Protein AF-A0A935S1F0-F1 (afdb_monomer_lite)

Foldseek 3Di:
DDDPDPPDPPPPDDDDADPDPQQPAWEWDAQPVRQWIWIDSQFWIFIAGCPDPDRRDRPAGQDGQPQDWDDPDPPGPTFGQTFYYWDADPQRKIWTHGPPFAQFIWIQCQNVDPGNVSPIGGRPGGHPGTDDRPDDPCVVDPVVVPDPPPPDPDDDDDDDDDDDDD

Secondary structure (DSSP, 8-state):
--------------------SS-SS-EEEE-TTSSEEEEE-SSEEEEEESSSTTTTS--EEEEE----EE-SSTT---EE-----EEE-TTS-EEEE-TTT-SEEEEES-TTS-GGGG-EEEEEEE-SSPPPTTS-TTTSSGGGGG-----S--------------

pLDDT: mean 73.95, std 22.42, range [27.12, 96.19]

Sequence (166 aa):
MILTVVLGLCKKEVKLLQISDKLLYGAISFSPDGHYLYATDGLNMYQYDMDADKILEPEQIIAVYDGSIFKYNEWDLGRDLIFSYMVNGPDGKIYSLTPGGTRSLHTIEYPEEEGTNATVIQNSIKLPHKTLIHCPIFHTSEWAHGMTVLCDSAWSLTISPAAKFR

Radius of gyration: 20.76 Å; chains: 1; bounding box: 70×45×61 Å

Structure (mmCIF, N/CA/C/O backbone):
data_AF-A0A935S1F0-F1
#
_entry.id   AF-A0A935S1F0-F1
#
loop_
_atom_site.group_PDB
_atom_site.id
_atom_site.type_symbol
_atom_site.label_atom_id
_atom_site.label_alt_id
_atom_site.label_comp_id
_atom_site.label_asym_id
_atom_site.label_entity_id
_atom_site.label_seq_id
_atom_site.pdbx_PDB_ins_code
_atom_site.Cartn_x
_atom_site.Cartn_y
_atom_site.Cartn_z
_atom_site.occupancy
_atom_site.B_iso_or_equiv
_atom_site.auth_seq_id
_atom_site.auth_comp_id
_atom_site.auth_asym_id
_atom_site.auth_atom_id
_atom_site.pdbx_PDB_model_num
ATOM 1 N N . MET A 1 1 ? -57.471 1.860 26.201 1.00 38.56 1 MET A N 1
ATOM 2 C CA . MET A 1 1 ? -56.195 1.194 25.874 1.00 38.56 1 MET A CA 1
ATOM 3 C C . MET A 1 1 ? -55.903 1.487 24.409 1.00 38.56 1 MET A C 1
ATOM 5 O O . MET A 1 1 ? -56.393 0.777 23.547 1.00 38.56 1 MET A O 1
ATOM 9 N N . ILE A 1 2 ? -55.255 2.618 24.123 1.00 33.44 2 ILE A N 1
ATOM 10 C CA . ILE A 1 2 ? -54.878 3.004 22.757 1.00 33.44 2 ILE A CA 1
ATOM 11 C C . ILE A 1 2 ? -53.370 2.800 22.681 1.00 33.44 2 ILE A C 1
ATOM 13 O O . ILE A 1 2 ? -52.612 3.444 23.401 1.00 33.44 2 ILE A O 1
ATOM 17 N N . LEU A 1 3 ? -52.982 1.794 21.904 1.00 35.00 3 LEU A N 1
ATOM 18 C CA . LEU A 1 3 ? -51.617 1.333 21.721 1.00 35.00 3 LEU A CA 1
ATOM 19 C C . LEU A 1 3 ? -50.916 2.289 20.746 1.00 35.00 3 LEU A C 1
ATOM 21 O O . LEU A 1 3 ? -51.127 2.213 19.538 1.00 35.00 3 LEU A O 1
ATOM 25 N N . THR A 1 4 ? -50.110 3.212 21.265 1.00 39.12 4 THR A N 1
ATOM 26 C CA . THR A 1 4 ? -49.225 4.045 20.443 1.00 39.12 4 THR A CA 1
ATOM 27 C C . THR A 1 4 ? -48.035 3.196 20.007 1.00 39.12 4 THR A C 1
ATOM 29 O O . THR A 1 4 ? -47.124 2.942 20.792 1.00 39.12 4 THR A O 1
ATOM 32 N N . VAL A 1 5 ? -48.045 2.730 18.758 1.00 43.91 5 VAL A N 1
ATOM 33 C CA . VAL A 1 5 ? -46.881 2.099 18.125 1.00 43.91 5 VAL A CA 1
ATOM 34 C C . VAL A 1 5 ? -45.893 3.209 17.769 1.00 43.91 5 VAL A C 1
ATOM 36 O O . VAL A 1 5 ? -46.085 3.942 16.801 1.00 43.91 5 VAL A O 1
ATOM 39 N N . VAL A 1 6 ? -44.848 3.365 18.582 1.00 49.78 6 VAL A N 1
ATOM 40 C CA . VAL A 1 6 ? -43.707 4.229 18.267 1.00 49.78 6 VAL A CA 1
ATOM 41 C C . VAL A 1 6 ? -42.865 3.501 17.221 1.00 49.78 6 VAL A C 1
ATOM 43 O O . VAL A 1 6 ? -42.055 2.637 17.547 1.00 49.78 6 VAL A O 1
ATOM 46 N N . LEU A 1 7 ? -43.089 3.816 15.944 1.00 49.84 7 LEU A N 1
ATOM 47 C CA . LEU A 1 7 ? -42.183 3.455 14.854 1.00 49.84 7 LEU A CA 1
ATOM 48 C C . LEU A 1 7 ? -40.873 4.225 15.058 1.00 49.84 7 LEU A C 1
ATOM 50 O O . LEU A 1 7 ? -40.738 5.383 14.665 1.00 49.84 7 LEU A O 1
ATOM 54 N N . GLY A 1 8 ? -39.925 3.586 15.744 1.00 52.50 8 GLY A N 1
ATOM 55 C CA . GLY A 1 8 ? -38.569 4.085 15.909 1.00 52.50 8 GLY A CA 1
ATOM 56 C C . GLY A 1 8 ? -37.865 4.126 14.558 1.00 52.50 8 GLY A C 1
ATOM 57 O O . GLY A 1 8 ? -37.422 3.100 14.049 1.00 52.50 8 GLY A O 1
ATOM 58 N N . LEU A 1 9 ? -37.756 5.315 13.970 1.00 55.16 9 LEU A N 1
ATOM 59 C CA . LEU A 1 9 ? -36.808 5.568 12.892 1.00 55.16 9 LEU A CA 1
ATOM 60 C C . LEU A 1 9 ? -35.402 5.396 13.477 1.00 55.16 9 LEU A C 1
ATOM 62 O O . LEU A 1 9 ? -34.952 6.224 14.270 1.00 55.16 9 LEU A O 1
ATOM 66 N N . CYS A 1 10 ? -34.726 4.304 13.119 1.00 55.59 10 CYS A N 1
ATOM 67 C CA . CYS A 1 10 ? -33.320 4.107 13.443 1.00 55.59 10 CYS A CA 1
ATOM 68 C C . CYS A 1 10 ? -32.532 5.236 12.766 1.00 55.59 10 CYS A C 1
ATOM 70 O O . CYS A 1 10 ? -32.458 5.317 11.537 1.00 55.59 10 CYS A O 1
ATOM 72 N N . LYS A 1 11 ? -32.025 6.174 13.566 1.00 52.00 11 LYS A N 1
ATOM 73 C CA . LYS A 1 11 ? -31.176 7.264 13.092 1.00 52.00 11 LYS A CA 1
ATOM 74 C C . LYS A 1 11 ? -29.894 6.618 12.567 1.00 52.00 11 LYS A C 1
ATOM 76 O O . LYS A 1 11 ? -29.102 6.110 13.351 1.00 52.00 11 LYS A O 1
ATOM 81 N N . LYS A 1 12 ? -29.711 6.585 11.246 1.00 57.34 12 LYS A N 1
ATOM 82 C CA . LYS A 1 12 ? -28.452 6.127 10.656 1.00 57.34 12 LYS A CA 1
ATOM 83 C C . LYS A 1 12 ? -27.408 7.207 10.911 1.00 57.34 12 LYS A C 1
ATOM 85 O O . LYS A 1 12 ? -27.438 8.256 10.270 1.00 57.34 12 LYS A O 1
ATOM 90 N N . GLU A 1 13 ? -26.534 6.978 11.880 1.00 65.69 13 GLU A N 1
ATOM 91 C CA . GLU A 1 13 ? -25.366 7.826 12.073 1.00 65.69 13 GLU A CA 1
ATOM 92 C C . GLU A 1 13 ? -24.409 7.596 10.901 1.00 65.69 13 GLU A C 1
ATOM 94 O O . GLU A 1 13 ? -24.029 6.468 10.590 1.00 65.69 13 GLU A O 1
ATOM 99 N N . VAL A 1 14 ? -24.091 8.674 10.186 1.00 66.50 14 VAL A N 1
ATOM 100 C CA . VAL A 1 14 ? -23.126 8.664 9.086 1.00 66.50 14 VAL A CA 1
ATOM 101 C C . VAL A 1 14 ? -21.882 9.356 9.606 1.00 66.50 14 VAL A C 1
ATOM 103 O O . VAL A 1 14 ? -21.898 10.562 9.849 1.00 66.50 14 VAL A O 1
ATOM 106 N N . LYS A 1 15 ? -20.811 8.590 9.788 1.00 69.69 15 LYS A N 1
ATOM 107 C CA . LYS A 1 15 ? -19.498 9.121 10.138 1.00 69.69 15 LYS A CA 1
ATOM 108 C C . LYS A 1 15 ? -18.618 9.063 8.890 1.00 69.69 15 LYS A C 1
ATOM 110 O O . LYS A 1 15 ? -18.605 8.063 8.177 1.00 69.69 15 LYS A O 1
ATOM 115 N N . LEU A 1 16 ? -17.971 10.183 8.578 1.00 71.44 16 LEU A N 1
ATOM 116 C CA . LEU A 1 16 ? -17.106 10.307 7.408 1.00 71.44 16 LEU A CA 1
ATOM 117 C C . LEU A 1 16 ? -15.716 9.769 7.752 1.00 71.44 16 LEU A C 1
ATOM 119 O O . LEU A 1 16 ? -15.145 10.149 8.772 1.00 71.44 16 LEU A O 1
ATOM 123 N N . LEU A 1 17 ? -15.181 8.906 6.890 1.00 72.25 17 LEU A N 1
ATOM 124 C CA . LEU A 1 17 ? -13.794 8.459 6.949 1.00 72.25 17 LEU A CA 1
A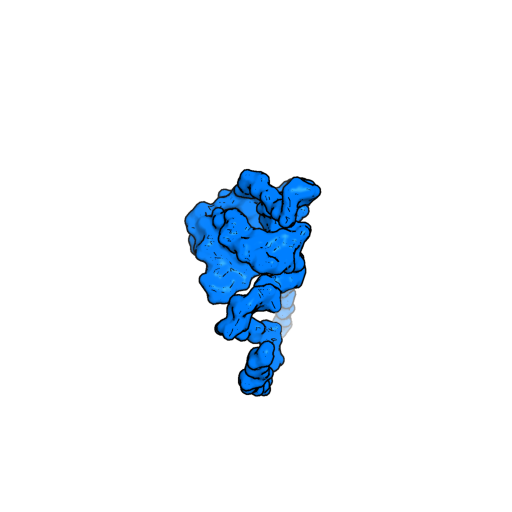TOM 125 C C . LEU A 1 17 ? -12.920 9.513 6.254 1.00 72.25 17 LEU A C 1
ATOM 127 O O . LEU A 1 17 ? -13.008 9.685 5.038 1.00 72.25 17 LEU A O 1
ATOM 131 N N . GLN A 1 18 ? -12.097 10.230 7.017 1.00 71.56 18 GLN A N 1
ATOM 132 C CA . GLN A 1 18 ? -11.109 11.156 6.461 1.00 71.56 18 GLN A CA 1
ATOM 133 C C . GLN A 1 18 ? -9.754 10.445 6.396 1.00 71.56 18 GLN A C 1
ATOM 135 O O . GLN A 1 18 ? -9.136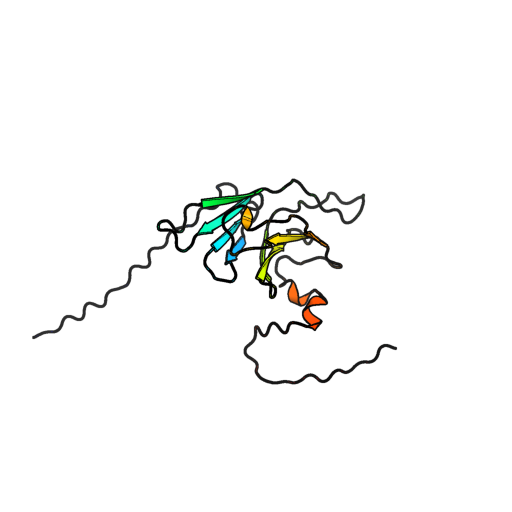 10.190 7.423 1.00 71.56 18 GLN A O 1
ATOM 140 N N . ILE A 1 19 ? -9.328 10.086 5.182 1.00 70.38 19 ILE A N 1
ATOM 141 C CA . ILE A 1 19 ? -8.081 9.337 4.944 1.00 70.38 19 ILE A CA 1
ATOM 142 C C . ILE A 1 19 ? -6.872 10.282 4.983 1.00 70.38 19 ILE A C 1
ATOM 144 O O . ILE A 1 19 ? -5.884 10.016 5.655 1.00 70.38 19 ILE A O 1
ATOM 148 N N . SER A 1 20 ? -6.949 11.396 4.251 1.00 72.12 20 SER A N 1
ATOM 149 C CA . SER A 1 20 ? -5.870 12.378 4.123 1.00 72.12 20 SER A CA 1
ATOM 150 C C . SER A 1 20 ? -6.412 13.667 3.504 1.00 72.12 20 SER A C 1
ATOM 152 O O . SER A 1 20 ? -7.337 13.627 2.690 1.00 72.12 20 SER A O 1
ATO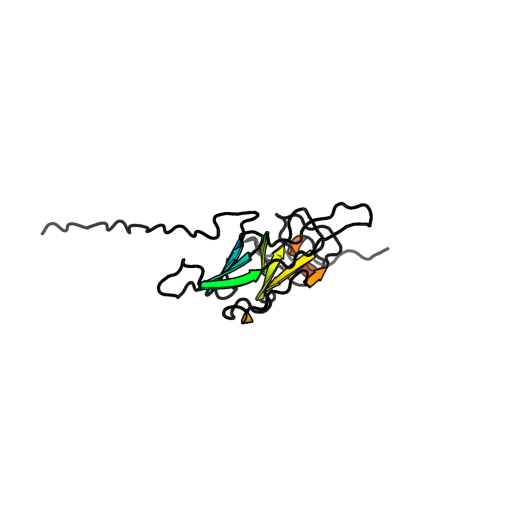M 154 N N . ASP A 1 21 ? -5.806 14.808 3.839 1.00 69.44 21 ASP A N 1
ATOM 155 C CA . ASP A 1 21 ? -6.117 16.103 3.213 1.00 69.44 21 ASP A CA 1
ATOM 156 C C . ASP A 1 21 ? -5.581 16.198 1.771 1.00 69.44 21 ASP A C 1
ATOM 158 O O . ASP A 1 21 ? -5.950 17.100 1.016 1.00 69.44 21 ASP A O 1
ATOM 162 N N . LYS A 1 22 ? -4.705 15.265 1.371 1.00 71.12 22 LYS A N 1
ATOM 163 C CA . LYS A 1 22 ? -4.116 15.176 0.030 1.00 71.12 22 LYS A CA 1
ATOM 164 C C . LYS A 1 22 ? -4.379 13.802 -0.576 1.00 71.12 22 LYS A C 1
ATOM 166 O O . LYS A 1 22 ? -3.522 12.928 -0.556 1.00 71.12 22 LYS A O 1
ATOM 171 N N . LEU A 1 23 ? -5.567 13.641 -1.150 1.00 76.94 23 LEU A N 1
ATOM 172 C CA . LEU A 1 23 ? -5.940 12.440 -1.891 1.00 76.94 23 LEU A CA 1
ATOM 173 C C . LEU A 1 23 ? -5.376 12.501 -3.319 1.00 76.94 23 LEU A C 1
ATOM 175 O O . LEU A 1 23 ? -5.849 13.296 -4.133 1.00 76.94 23 LEU A O 1
ATOM 179 N N . LEU A 1 24 ? -4.382 11.665 -3.632 1.00 80.06 24 LEU A N 1
ATOM 180 C CA . LEU A 1 24 ? -3.921 11.468 -5.011 1.00 80.06 24 LEU A CA 1
ATOM 181 C C . LEU A 1 24 ? -4.749 10.390 -5.712 1.00 80.06 24 LEU A C 1
ATOM 183 O O . LEU A 1 24 ? -5.213 10.603 -6.830 1.00 80.06 24 LEU A O 1
ATOM 187 N N . TYR A 1 25 ? -4.955 9.255 -5.042 1.00 81.31 25 TYR A N 1
ATOM 188 C CA . TYR A 1 25 ? -5.822 8.160 -5.477 1.00 81.31 25 TYR A CA 1
ATOM 189 C C . TYR A 1 25 ? -6.512 7.545 -4.261 1.00 81.31 25 TYR A C 1
ATOM 191 O O . TYR A 1 25 ? -5.871 7.294 -3.251 1.00 81.31 25 TYR A O 1
ATOM 199 N N . GLY A 1 26 ? -7.819 7.301 -4.356 1.00 83.19 26 GLY A N 1
ATOM 200 C CA . GLY A 1 26 ? -8.602 6.702 -3.275 1.00 83.19 26 GLY A CA 1
ATOM 201 C C . GLY A 1 26 ? -9.096 5.313 -3.647 1.00 83.19 26 GLY A C 1
ATOM 202 O O . GLY A 1 26 ? -9.746 5.146 -4.678 1.00 83.19 26 GLY A O 1
ATOM 203 N N . ALA A 1 27 ? -8.816 4.331 -2.796 1.00 88.06 27 ALA A N 1
ATOM 204 C CA . ALA A 1 27 ? -9.397 2.998 -2.875 1.00 88.06 27 ALA A CA 1
ATOM 205 C C . ALA A 1 27 ? -9.580 2.422 -1.472 1.00 88.06 27 ALA A C 1
ATOM 207 O O . ALA A 1 27 ? -8.851 2.795 -0.550 1.00 88.06 27 ALA A O 1
ATOM 208 N N . ILE A 1 28 ? -10.542 1.510 -1.336 1.00 91.06 28 ILE A N 1
ATOM 209 C CA . ILE A 1 28 ? -10.799 0.768 -0.103 1.00 91.06 28 ILE A CA 1
ATOM 210 C C . ILE A 1 28 ? -11.008 -0.716 -0.408 1.00 91.06 28 ILE A C 1
ATOM 212 O O . ILE A 1 28 ? -11.517 -1.054 -1.477 1.00 91.06 28 ILE A O 1
ATOM 216 N N . SER A 1 29 ? -10.623 -1.589 0.519 1.00 92.75 29 SER A N 1
ATOM 217 C CA . SER A 1 29 ? -10.909 -3.026 0.470 1.00 92.75 29 SER A CA 1
ATOM 218 C C . SER A 1 29 ? -10.985 -3.585 1.881 1.00 92.75 29 SER A C 1
ATOM 220 O O . SER A 1 29 ? -10.185 -3.210 2.732 1.00 92.75 29 SER A O 1
ATOM 222 N N . PHE A 1 30 ? -11.922 -4.494 2.121 1.00 93.94 30 PHE A N 1
ATOM 223 C CA . PHE A 1 30 ? -11.970 -5.256 3.367 1.00 93.94 30 PHE A CA 1
ATOM 224 C C . PHE A 1 30 ? -10.990 -6.424 3.316 1.00 93.94 30 PHE A C 1
ATOM 226 O O . PHE A 1 30 ? -10.746 -6.964 2.229 1.00 93.94 30 PHE A O 1
ATOM 233 N N . SER A 1 31 ? -10.482 -6.816 4.481 1.00 94.00 31 SER A N 1
ATOM 234 C CA . SER A 1 31 ? -9.875 -8.125 4.696 1.00 94.00 31 SER A CA 1
ATOM 235 C C . SER A 1 31 ? -10.875 -9.248 4.363 1.00 94.00 31 SER A C 1
ATOM 237 O O . SER A 1 31 ? -12.091 -9.018 4.376 1.00 94.00 31 SER A O 1
ATOM 239 N N . PRO A 1 32 ? -10.401 -10.464 4.039 1.00 91.00 32 PRO A N 1
ATOM 240 C CA . PRO A 1 32 ? -11.276 -11.596 3.729 1.00 91.00 32 PRO A CA 1
ATOM 241 C C . PRO A 1 32 ? -12.265 -11.954 4.849 1.00 91.00 32 PRO A C 1
ATOM 243 O O . PRO A 1 32 ? -13.400 -12.330 4.553 1.00 91.00 32 PRO A O 1
ATOM 246 N N . ASP A 1 33 ? -11.857 -11.808 6.111 1.00 91.00 33 ASP A N 1
ATOM 247 C CA . ASP A 1 33 ? -12.692 -12.006 7.303 1.00 91.00 33 ASP A CA 1
ATOM 248 C C . ASP A 1 33 ? -13.599 -10.803 7.639 1.00 91.00 33 ASP A C 1
ATOM 250 O O . ASP A 1 33 ? -14.560 -10.944 8.395 1.00 91.00 33 ASP A O 1
ATOM 254 N N . GLY A 1 34 ? -13.338 -9.635 7.043 1.00 90.50 34 GLY A N 1
ATOM 255 C CA . GLY A 1 34 ? -14.061 -8.385 7.275 1.00 90.50 34 GLY A CA 1
ATOM 256 C C . GLY A 1 34 ? -13.656 -7.610 8.535 1.00 90.50 34 GLY A C 1
ATOM 257 O O . GLY A 1 34 ? -14.259 -6.569 8.790 1.00 90.50 34 GLY A O 1
ATOM 258 N N . HIS A 1 35 ? -12.659 -8.077 9.292 1.00 90.94 35 HIS A N 1
ATOM 259 C CA . HIS A 1 35 ? -12.191 -7.445 10.531 1.00 90.94 35 HIS A CA 1
ATOM 260 C C . HIS A 1 35 ? -11.432 -6.134 10.270 1.00 90.94 35 HIS A C 1
ATOM 262 O O . HIS A 1 35 ? -11.629 -5.141 10.971 1.00 90.94 35 HIS A O 1
ATOM 268 N N . TYR A 1 36 ? -10.628 -6.083 9.205 1.00 93.00 36 TYR A N 1
ATOM 269 C CA . TYR A 1 36 ? -9.858 -4.900 8.833 1.00 93.00 36 TYR A CA 1
ATOM 270 C C . TYR A 1 36 ? -10.375 -4.249 7.550 1.00 93.00 36 TYR A C 1
ATOM 272 O O . TYR A 1 36 ? -10.695 -4.902 6.554 1.00 93.00 36 TYR A O 1
ATOM 280 N N . LEU A 1 37 ? -10.389 -2.918 7.542 1.00 92.38 37 LEU A N 1
ATOM 281 C CA . LEU A 1 37 ? -10.587 -2.110 6.345 1.00 92.38 37 LEU A CA 1
ATOM 282 C C . LEU A 1 37 ? -9.259 -1.479 5.937 1.00 92.38 37 LEU A C 1
ATOM 284 O O . LEU A 1 37 ? -8.644 -0.733 6.695 1.00 92.38 37 LEU A O 1
ATOM 288 N N . TYR A 1 38 ? -8.852 -1.724 4.700 1.00 93.81 38 TYR A N 1
ATOM 289 C CA . TYR A 1 38 ? -7.703 -1.080 4.087 1.00 93.81 38 TYR A CA 1
ATOM 290 C C . TYR A 1 38 ? -8.160 0.112 3.262 1.00 93.81 38 TYR A C 1
ATOM 292 O O . TYR A 1 38 ? -9.088 -0.004 2.458 1.00 93.81 38 TYR A O 1
ATOM 300 N N . ALA A 1 39 ? -7.484 1.246 3.420 1.00 92.31 39 ALA A N 1
ATOM 301 C CA . ALA A 1 39 ? -7.692 2.433 2.601 1.00 92.31 39 ALA A CA 1
ATOM 302 C C . ALA A 1 39 ? -6.360 3.001 2.111 1.00 92.31 39 ALA A C 1
ATOM 304 O O . ALA A 1 39 ? -5.307 2.761 2.696 1.00 92.31 39 ALA A O 1
ATOM 305 N N . THR A 1 40 ? -6.395 3.793 1.045 1.00 92.06 40 THR A N 1
ATOM 306 C CA . THR A 1 40 ? -5.204 4.489 0.553 1.00 92.06 40 THR A CA 1
ATOM 307 C C . THR A 1 40 ? -5.516 5.908 0.098 1.00 92.06 40 THR A C 1
ATOM 309 O O . THR A 1 40 ? -6.622 6.181 -0.373 1.00 92.06 40 THR A O 1
ATOM 312 N N . ASP A 1 41 ? -4.531 6.800 0.244 1.00 91.38 41 ASP A N 1
ATOM 313 C CA . ASP A 1 41 ? -4.518 8.134 -0.370 1.00 91.38 41 ASP A CA 1
ATOM 314 C C . ASP A 1 41 ? -3.647 8.213 -1.641 1.00 91.38 41 ASP A C 1
ATOM 316 O O . ASP A 1 41 ? -3.514 9.277 -2.257 1.00 91.38 41 ASP A O 1
ATOM 320 N N . GLY A 1 42 ? -3.072 7.080 -2.049 1.00 91.31 42 GLY A N 1
ATOM 321 C CA . GLY A 1 42 ? -2.129 6.932 -3.148 1.00 91.31 42 GLY A CA 1
ATOM 322 C C . GLY A 1 42 ? -0.687 6.779 -2.675 1.00 91.31 42 GLY A C 1
ATOM 323 O O . GLY A 1 42 ? 0.053 5.957 -3.205 1.00 91.31 42 GLY A O 1
ATOM 324 N N . LEU A 1 43 ? -0.277 7.525 -1.652 1.00 93.44 43 LEU A N 1
ATOM 325 C CA . LEU A 1 43 ? 1.093 7.472 -1.133 1.00 93.44 43 LEU A CA 1
ATOM 326 C C . LEU A 1 43 ? 1.197 6.605 0.112 1.00 93.44 43 LEU A C 1
ATOM 328 O O . LEU A 1 43 ? 2.223 5.982 0.344 1.00 93.44 43 LEU A O 1
ATOM 332 N N . ASN A 1 44 ? 0.137 6.556 0.898 1.00 93.00 44 ASN A N 1
ATOM 333 C CA . ASN A 1 44 ? 0.066 5.839 2.148 1.00 93.00 44 ASN A CA 1
ATOM 334 C C . ASN A 1 44 ? -1.046 4.803 2.066 1.00 93.00 44 ASN A C 1
ATOM 336 O O . ASN A 1 44 ? -2.090 5.012 1.434 1.00 93.00 44 ASN A O 1
ATOM 340 N N . MET A 1 45 ? -0.813 3.682 2.732 1.00 93.19 45 MET A N 1
ATOM 341 C CA . MET A 1 45 ? -1.817 2.665 2.977 1.00 93.19 45 MET A CA 1
ATOM 342 C C . MET A 1 45 ? -2.129 2.636 4.466 1.00 93.19 45 MET A C 1
ATOM 344 O O . MET A 1 45 ? -1.227 2.587 5.304 1.00 93.19 45 MET A O 1
ATOM 348 N N . TYR A 1 46 ? -3.417 2.680 4.766 1.00 92.50 46 TYR A N 1
ATOM 349 C CA . TYR A 1 46 ? -3.980 2.754 6.101 1.00 92.50 46 TYR A CA 1
ATOM 350 C C . T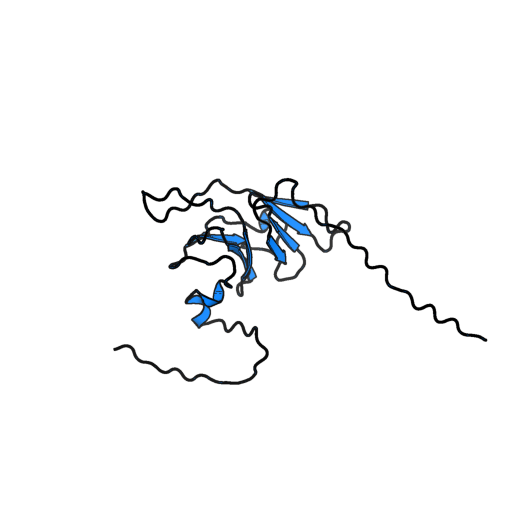YR A 1 46 ? -4.754 1.475 6.382 1.00 92.50 46 TYR A C 1
ATOM 352 O O . TYR A 1 46 ? -5.422 0.950 5.487 1.00 92.50 46 TYR A O 1
ATOM 360 N N . GLN A 1 47 ? -4.691 1.020 7.625 1.00 92.56 47 GLN A N 1
ATOM 361 C CA . GLN A 1 47 ? -5.532 -0.045 8.150 1.00 92.56 47 GLN A CA 1
ATOM 362 C C . GLN A 1 47 ? -6.420 0.528 9.252 1.00 92.56 47 GLN A C 1
ATOM 364 O O . GLN A 1 47 ? -5.982 1.363 10.049 1.00 92.56 47 GLN A O 1
ATOM 369 N N . TYR A 1 48 ? -7.671 0.088 9.261 1.00 90.56 48 TYR A N 1
ATOM 370 C CA . TYR A 1 48 ? -8.667 0.424 10.265 1.00 90.56 48 TYR A CA 1
ATOM 371 C C . TYR A 1 48 ? -9.238 -0.877 10.823 1.00 90.56 48 TYR A C 1
ATOM 373 O O . TYR A 1 48 ? -9.673 -1.725 10.041 1.00 90.56 48 TYR A O 1
ATOM 381 N N . ASP A 1 49 ? -9.258 -1.015 12.142 1.00 90.25 49 ASP A N 1
ATOM 382 C CA . ASP A 1 49 ? -9.991 -2.067 12.838 1.00 90.25 49 ASP A CA 1
ATOM 383 C C . ASP A 1 49 ? -11.495 -1.723 12.861 1.00 90.25 49 ASP A C 1
ATOM 385 O O . ASP A 1 49 ? -11.903 -0.626 13.264 1.00 90.25 49 ASP A O 1
ATOM 389 N N . MET A 1 50 ? -12.323 -2.638 12.349 1.00 87.44 50 MET A N 1
ATOM 390 C CA . MET A 1 50 ? -13.779 -2.481 12.293 1.00 87.44 50 MET A CA 1
ATOM 391 C C . MET A 1 50 ? -14.490 -2.884 13.590 1.00 87.44 50 MET A C 1
ATOM 393 O O . MET A 1 50 ? -15.639 -2.480 13.783 1.00 87.44 50 MET A O 1
ATOM 397 N N . ASP A 1 51 ? -13.821 -3.626 14.468 1.00 84.94 51 ASP A N 1
ATOM 398 C CA . ASP A 1 51 ? -14.318 -4.056 15.775 1.00 84.94 51 ASP A CA 1
ATOM 399 C C . ASP A 1 51 ? -13.859 -3.127 16.912 1.00 84.94 51 ASP A C 1
ATOM 401 O O . ASP A 1 51 ? -14.412 -3.166 18.016 1.00 84.94 51 ASP A O 1
ATOM 405 N N . ALA A 1 52 ? -12.903 -2.233 16.647 1.00 82.88 52 ALA A N 1
ATOM 406 C CA . ALA A 1 52 ? -12.479 -1.215 17.597 1.00 82.88 52 ALA A CA 1
ATOM 407 C C . ALA A 1 52 ? -13.630 -0.274 18.006 1.00 82.88 52 ALA A C 1
ATOM 409 O O . ALA A 1 52 ? -14.423 0.192 17.186 1.00 82.88 52 ALA A O 1
ATOM 410 N N . ASP A 1 53 ? -13.641 0.151 19.277 1.00 77.62 53 ASP A N 1
ATOM 411 C CA . ASP A 1 53 ? -14.615 1.119 19.817 1.00 77.62 53 ASP A CA 1
ATOM 412 C C . ASP A 1 53 ? -14.673 2.440 19.009 1.00 77.62 53 ASP A C 1
ATOM 414 O O . ASP A 1 53 ? -15.654 3.191 19.065 1.00 77.62 53 ASP A O 1
ATOM 418 N N . LYS A 1 54 ? -13.613 2.745 18.243 1.00 72.56 54 LYS A N 1
ATOM 419 C CA . LYS A 1 54 ? -13.490 3.920 17.371 1.00 72.56 54 LYS A CA 1
ATOM 420 C C . LYS A 1 54 ? -13.132 3.556 15.919 1.00 72.56 54 LYS A C 1
ATOM 422 O O . LYS A 1 54 ? -12.129 4.020 15.394 1.00 72.56 54 LYS A O 1
ATOM 427 N N . ILE A 1 55 ? -14.055 2.884 15.239 1.00 64.00 55 ILE A N 1
ATOM 428 C CA . ILE A 1 55 ? -14.045 2.363 13.845 1.00 64.00 55 ILE A CA 1
ATOM 429 C C . ILE A 1 55 ? -13.470 3.281 12.718 1.00 64.00 55 ILE A C 1
ATOM 431 O O . ILE A 1 55 ? -13.303 2.839 11.588 1.00 64.00 55 ILE A O 1
ATOM 435 N N . LEU A 1 56 ? -13.181 4.576 12.936 1.00 67.44 56 LEU A N 1
ATOM 436 C CA . LEU A 1 56 ? -12.819 5.522 11.852 1.00 67.44 56 LEU A CA 1
ATOM 437 C C . LEU A 1 56 ? -11.674 6.495 12.181 1.00 67.44 56 LEU A C 1
ATOM 439 O O . LEU A 1 56 ? -11.530 7.518 11.511 1.00 67.44 56 LEU A O 1
ATOM 443 N N . GLU A 1 57 ? -10.880 6.219 13.210 1.00 66.25 57 GLU A N 1
ATOM 444 C CA . GLU A 1 57 ? -9.559 6.843 13.336 1.00 66.25 57 GLU A CA 1
ATOM 445 C C . GLU A 1 57 ? -8.565 5.903 12.633 1.00 66.25 57 GLU A C 1
ATOM 447 O O . GLU A 1 57 ? -8.617 4.707 12.912 1.00 66.25 57 GLU A O 1
ATOM 452 N N . PRO A 1 58 ? -7.740 6.370 11.668 1.00 59.66 58 PRO A N 1
ATOM 453 C CA . PRO A 1 58 ? -6.730 5.513 11.058 1.00 59.66 58 PRO A CA 1
ATOM 454 C C . PRO A 1 58 ? -5.809 5.046 12.166 1.00 59.66 58 PRO A C 1
ATOM 456 O O . PRO A 1 58 ? -5.061 5.841 12.735 1.00 59.66 58 PRO A O 1
ATOM 459 N N . GLU A 1 59 ? -5.913 3.769 12.491 1.00 64.06 59 GLU A N 1
ATOM 460 C CA . GLU A 1 59 ? -5.195 3.216 13.623 1.00 64.06 59 GLU A CA 1
ATOM 461 C C . GLU A 1 59 ? -3.709 3.140 13.284 1.00 64.06 59 GLU A C 1
ATOM 463 O O . GLU A 1 59 ? -2.855 3.472 14.108 1.00 64.06 59 GLU A O 1
ATOM 468 N N . GLN A 1 60 ? -3.398 2.824 12.018 1.00 81.25 60 GLN A N 1
ATOM 469 C CA . GLN A 1 60 ? -2.020 2.671 11.588 1.00 81.25 60 GLN A CA 1
ATOM 470 C C . GLN A 1 60 ? -1.801 2.897 10.084 1.00 81.25 60 GLN A C 1
ATOM 472 O O . GLN A 1 60 ? -2.551 2.420 9.230 1.00 81.25 60 GLN A O 1
ATOM 477 N N . ILE A 1 61 ? -0.702 3.588 9.755 1.00 91.00 61 ILE A N 1
ATOM 478 C CA . ILE A 1 61 ? -0.102 3.551 8.414 1.00 91.00 61 ILE A CA 1
ATOM 479 C C . ILE A 1 61 ? 0.719 2.267 8.326 1.00 91.00 61 ILE A C 1
ATOM 481 O O . ILE A 1 61 ? 1.698 2.103 9.055 1.00 91.00 61 ILE A O 1
ATOM 485 N N . ILE A 1 62 ? 0.332 1.366 7.430 1.00 93.88 62 ILE A N 1
ATOM 486 C CA . ILE A 1 62 ? 0.978 0.055 7.273 1.00 93.88 62 ILE A CA 1
ATOM 487 C C . ILE A 1 62 ? 2.027 0.046 6.161 1.00 93.88 62 ILE A C 1
ATOM 489 O O . ILE A 1 62 ? 2.928 -0.790 6.166 1.00 93.88 62 ILE A O 1
ATOM 493 N N . ALA A 1 63 ? 1.921 0.972 5.205 1.00 94.62 63 ALA A N 1
ATOM 494 C CA . ALA A 1 63 ? 2.872 1.104 4.112 1.00 94.62 63 ALA A CA 1
ATOM 495 C C . ALA A 1 63 ? 2.921 2.534 3.577 1.00 94.62 63 ALA A C 1
ATOM 497 O O . ALA A 1 63 ? 1.911 3.238 3.536 1.00 94.62 63 ALA A O 1
ATOM 498 N N . VAL A 1 64 ? 4.108 2.926 3.117 1.00 95.25 64 VAL A N 1
ATOM 499 C CA . VAL A 1 64 ? 4.369 4.198 2.439 1.00 95.25 64 VAL A CA 1
ATOM 500 C C . VAL A 1 64 ? 5.011 3.886 1.093 1.00 95.25 64 VAL A C 1
ATOM 502 O O . VAL A 1 64 ? 5.896 3.034 1.009 1.00 95.25 64 VAL A O 1
ATOM 505 N N . TYR A 1 65 ? 4.549 4.559 0.044 1.00 94.94 65 TYR A N 1
ATOM 506 C CA . TYR A 1 65 ? 5.051 4.421 -1.315 1.00 94.94 65 TYR A CA 1
ATOM 507 C C . TYR A 1 65 ? 6.563 4.654 -1.344 1.00 94.94 65 TYR A C 1
ATOM 509 O O . TYR A 1 65 ? 7.067 5.651 -0.827 1.00 94.94 65 TYR A O 1
ATOM 517 N N . ASP A 1 66 ? 7.285 3.716 -1.949 1.00 94.06 66 ASP A N 1
ATOM 518 C CA . ASP A 1 66 ? 8.749 3.672 -1.936 1.00 94.06 66 ASP A CA 1
ATOM 519 C C . ASP A 1 66 ? 9.418 4.542 -3.018 1.00 94.06 66 ASP A C 1
ATOM 521 O O . ASP A 1 66 ? 10.646 4.612 -3.084 1.00 94.06 66 ASP A O 1
ATOM 525 N N . GLY A 1 67 ? 8.636 5.218 -3.867 1.00 93.75 67 GLY A N 1
ATOM 526 C CA . GLY A 1 67 ? 9.164 5.994 -4.992 1.00 93.75 67 GLY A CA 1
ATOM 527 C C . GLY A 1 67 ? 9.411 5.172 -6.262 1.00 93.75 67 GLY A C 1
ATOM 528 O O . GLY A 1 67 ? 10.030 5.681 -7.198 1.00 93.75 67 GLY A O 1
ATOM 529 N N . SER A 1 68 ? 8.962 3.914 -6.318 1.00 93.62 68 SER A N 1
ATOM 530 C CA . SER A 1 68 ? 9.154 3.031 -7.468 1.00 93.62 68 SER A CA 1
ATOM 531 C C . SER A 1 68 ? 8.429 3.509 -8.726 1.00 93.62 68 SER A C 1
ATOM 533 O O . SER A 1 68 ? 7.208 3.632 -8.768 1.00 93.62 68 SER A O 1
ATOM 535 N N . ILE A 1 69 ? 9.179 3.647 -9.819 1.00 93.12 69 ILE A N 1
ATOM 536 C CA . ILE A 1 69 ? 8.655 4.060 -11.125 1.00 93.12 69 ILE A CA 1
ATOM 537 C C . ILE A 1 69 ? 8.723 2.894 -12.111 1.00 93.12 69 ILE A C 1
ATOM 539 O O . ILE A 1 69 ? 9.760 2.251 -12.279 1.00 93.12 69 ILE A O 1
ATOM 543 N N . PHE A 1 70 ? 7.632 2.656 -12.832 1.00 91.00 70 PHE A N 1
ATOM 544 C CA . PHE A 1 70 ? 7.583 1.709 -13.940 1.00 91.00 70 PHE A CA 1
ATOM 545 C C . PHE A 1 70 ? 7.821 2.400 -15.280 1.00 91.00 70 PHE A C 1
ATOM 547 O O . PHE A 1 70 ? 7.220 3.433 -15.568 1.00 91.00 70 PHE A O 1
ATOM 554 N N . LYS A 1 71 ? 8.650 1.786 -16.130 1.00 91.44 71 LYS A N 1
ATOM 555 C CA . LYS A 1 71 ? 8.935 2.234 -17.498 1.00 91.44 71 LYS A CA 1
ATOM 556 C C . LYS A 1 71 ? 8.735 1.088 -18.482 1.00 91.44 71 LYS A C 1
ATOM 558 O O . LYS A 1 71 ? 9.231 -0.012 -18.253 1.00 91.44 71 LYS A O 1
ATOM 563 N N . TYR A 1 72 ? 8.039 1.345 -19.588 1.00 86.06 72 TYR A N 1
ATOM 564 C CA . TYR A 1 72 ? 7.877 0.357 -20.661 1.00 86.06 72 TYR A CA 1
ATOM 565 C C . TYR A 1 72 ? 9.143 0.162 -21.496 1.00 86.06 72 TYR A C 1
ATOM 567 O O . TYR A 1 72 ? 9.364 -0.917 -22.042 1.00 86.06 72 TYR A O 1
ATOM 575 N N . ASN A 1 73 ? 9.945 1.213 -21.627 1.00 87.75 73 ASN A N 1
ATOM 576 C CA . ASN A 1 73 ? 11.225 1.226 -22.319 1.00 87.75 73 ASN A CA 1
ATOM 577 C C . ASN A 1 73 ? 12.061 2.412 -21.804 1.00 87.75 73 ASN A C 1
ATOM 579 O O . ASN A 1 73 ? 11.599 3.199 -20.980 1.00 87.75 73 ASN A O 1
ATOM 583 N N . GLU A 1 74 ? 13.292 2.539 -22.289 1.00 88.31 74 GLU A N 1
ATOM 584 C CA . GLU A 1 74 ? 14.233 3.595 -21.886 1.00 88.31 74 GLU A CA 1
ATOM 585 C C . GLU A 1 74 ? 13.763 5.028 -22.209 1.00 88.31 74 GLU A C 1
ATOM 587 O O . GLU A 1 74 ? 14.167 5.969 -21.529 1.00 88.31 74 GLU A O 1
ATOM 592 N N . TRP A 1 75 ? 12.870 5.186 -23.191 1.00 89.00 75 TRP A N 1
ATOM 593 C CA . TRP A 1 75 ? 12.322 6.472 -23.639 1.00 89.00 75 TRP A CA 1
ATOM 594 C C . TRP A 1 75 ? 11.045 6.878 -22.890 1.00 89.00 75 TRP A C 1
ATOM 596 O O . TRP A 1 75 ? 10.516 7.968 -23.109 1.00 89.00 75 TRP A O 1
ATOM 606 N N . ASP A 1 76 ? 10.528 6.007 -22.023 1.00 89.12 76 ASP A N 1
ATOM 607 C CA . ASP A 1 76 ? 9.329 6.263 -21.238 1.00 89.12 76 ASP A CA 1
ATOM 608 C C . ASP A 1 76 ? 9.633 7.240 -20.091 1.00 89.12 76 ASP A C 1
ATOM 610 O O . ASP A 1 76 ? 10.570 7.050 -19.305 1.00 89.12 76 ASP A O 1
ATOM 614 N N . LEU A 1 77 ? 8.791 8.272 -19.968 1.00 87.00 77 LEU A N 1
ATOM 615 C CA . LEU A 1 77 ? 8.821 9.223 -18.851 1.00 87.00 77 LEU A CA 1
ATOM 616 C C . LEU A 1 77 ? 8.573 8.522 -17.508 1.00 87.00 77 LEU A C 1
ATOM 618 O O . LEU A 1 77 ? 9.001 9.014 -16.468 1.00 87.00 77 LEU A O 1
ATOM 622 N N . GLY A 1 78 ? 7.953 7.343 -17.548 1.00 90.06 78 GLY A N 1
ATOM 623 C CA . GLY A 1 78 ? 7.675 6.521 -16.388 1.00 90.06 78 GLY A CA 1
ATOM 624 C C . GLY A 1 78 ? 6.305 6.793 -15.779 1.00 90.06 78 GLY A C 1
ATOM 625 O O . GLY A 1 78 ? 5.611 7.759 -16.107 1.00 90.06 78 GLY A O 1
ATOM 626 N N . ARG A 1 79 ? 5.886 5.869 -14.921 1.00 90.50 79 ARG A N 1
ATOM 627 C CA . ARG A 1 79 ? 4.648 5.919 -14.144 1.00 90.50 79 ARG A CA 1
ATOM 628 C C . ARG A 1 79 ? 4.961 5.561 -12.704 1.00 90.50 79 ARG A C 1
ATOM 630 O O . ARG A 1 79 ? 5.546 4.505 -12.471 1.00 90.50 79 ARG A O 1
ATOM 637 N N . ASP A 1 80 ? 4.543 6.406 -11.775 1.00 92.44 80 ASP A N 1
ATOM 638 C CA . ASP A 1 80 ? 4.662 6.106 -10.353 1.00 92.44 80 ASP A CA 1
ATOM 639 C C . ASP A 1 80 ? 3.805 4.889 -9.999 1.00 92.44 80 ASP A C 1
ATOM 641 O O . ASP A 1 80 ? 2.636 4.792 -10.389 1.00 92.44 80 ASP A O 1
ATOM 645 N N . LEU A 1 81 ? 4.391 3.960 -9.251 1.00 92.81 81 LEU A N 1
ATOM 646 C CA . LEU A 1 81 ? 3.709 2.783 -8.723 1.00 92.81 81 LEU A CA 1
ATOM 647 C C . LEU A 1 81 ? 3.068 3.116 -7.378 1.00 92.81 81 LEU A C 1
ATOM 649 O O . LEU A 1 81 ? 3.324 2.469 -6.371 1.00 92.81 81 LEU A O 1
ATOM 653 N N . ILE A 1 82 ? 2.262 4.175 -7.377 1.00 93.69 82 ILE A N 1
ATOM 654 C CA . ILE A 1 82 ? 1.459 4.559 -6.221 1.00 93.69 82 ILE A CA 1
ATOM 655 C C . ILE A 1 82 ? 0.328 3.557 -5.996 1.00 93.69 82 ILE A C 1
ATOM 657 O O . ILE A 1 82 ? -0.152 2.910 -6.934 1.00 93.69 82 ILE A O 1
ATOM 661 N N . PHE A 1 83 ? -0.134 3.483 -4.753 1.00 92.88 83 PHE A N 1
ATOM 662 C CA . PHE A 1 83 ? -1.252 2.637 -4.371 1.00 92.88 83 PHE A CA 1
ATOM 663 C C . PHE A 1 83 ? -2.543 3.120 -5.038 1.00 92.88 83 PHE A C 1
ATOM 665 O O . PHE A 1 83 ? -2.833 4.313 -5.137 1.00 92.88 83 PHE A O 1
ATOM 672 N N . SER A 1 84 ? -3.338 2.184 -5.535 1.00 90.62 84 SER A N 1
ATOM 673 C CA . SER A 1 84 ? -4.632 2.483 -6.138 1.00 90.62 84 SER A CA 1
ATOM 674 C C . SER A 1 84 ? -5.593 1.330 -5.878 1.00 90.62 84 SER A C 1
ATOM 676 O O . SER A 1 84 ? -5.432 0.606 -4.895 1.00 90.62 84 SER A O 1
ATOM 678 N N . TYR A 1 85 ? -6.606 1.205 -6.737 1.00 89.12 85 TYR A N 1
ATOM 679 C CA . TYR A 1 85 ? -7.687 0.225 -6.688 1.00 89.12 85 TYR A CA 1
ATOM 680 C C . TYR A 1 85 ? -7.256 -1.103 -6.055 1.00 89.12 85 TYR A C 1
ATOM 682 O O . TYR A 1 85 ? -6.271 -1.701 -6.482 1.00 89.12 85 TYR A O 1
ATOM 690 N N . MET A 1 86 ? -7.983 -1.545 -5.033 1.00 90.06 86 MET A N 1
ATOM 691 C CA . MET A 1 86 ? -7.677 -2.761 -4.286 1.00 90.06 86 MET A CA 1
ATOM 692 C C . MET A 1 86 ? -8.749 -3.810 -4.547 1.00 90.06 86 MET A C 1
ATOM 694 O O . MET A 1 86 ? -9.922 -3.478 -4.709 1.00 90.06 86 MET A O 1
ATOM 698 N N . VAL A 1 87 ? -8.347 -5.074 -4.612 1.00 88.69 87 VAL A N 1
ATOM 699 C CA . VAL A 1 87 ? -9.271 -6.187 -4.832 1.00 88.69 87 VAL A CA 1
ATOM 700 C C . VAL A 1 87 ? -8.798 -7.439 -4.115 1.00 88.69 87 VAL A C 1
ATOM 702 O O . VAL A 1 87 ? -7.604 -7.744 -4.077 1.00 88.69 87 VAL A O 1
ATOM 705 N N . ASN A 1 88 ? -9.767 -8.163 -3.564 1.00 89.44 88 ASN A N 1
ATOM 706 C CA . ASN A 1 88 ? -9.540 -9.421 -2.878 1.00 89.44 88 ASN A CA 1
ATOM 707 C C . ASN A 1 88 ? -9.200 -10.549 -3.854 1.00 89.44 88 ASN A C 1
ATOM 709 O O . ASN A 1 88 ? -9.842 -10.743 -4.890 1.00 89.44 88 ASN A O 1
ATOM 713 N N . GLY A 1 89 ? -8.170 -11.289 -3.473 1.00 84.19 89 GLY A N 1
ATOM 714 C CA . GLY A 1 89 ? -7.692 -12.512 -4.074 1.00 84.19 89 GLY A CA 1
ATOM 715 C C . GLY A 1 89 ? -8.486 -13.742 -3.654 1.00 84.19 89 GLY A C 1
ATOM 716 O O . GLY A 1 89 ? -8.902 -13.830 -2.500 1.00 84.19 89 GLY A O 1
ATOM 717 N N . PRO A 1 90 ? -8.641 -14.747 -4.532 1.00 84.25 90 PRO A N 1
ATOM 718 C CA . PRO A 1 90 ? -9.128 -16.068 -4.133 1.00 84.25 90 PRO A CA 1
ATOM 719 C C . PRO A 1 90 ? -8.141 -16.811 -3.215 1.00 84.25 90 PRO A C 1
ATOM 721 O O . PRO A 1 90 ? -8.505 -17.801 -2.594 1.00 84.25 90 PRO A O 1
ATOM 724 N N . ASP A 1 91 ? -6.894 -16.348 -3.140 1.00 85.56 91 ASP A N 1
ATOM 725 C CA . ASP A 1 91 ? -5.834 -16.838 -2.261 1.00 85.56 91 ASP A CA 1
ATOM 726 C C . ASP A 1 91 ? -5.813 -16.150 -0.886 1.00 85.56 91 ASP A C 1
ATOM 728 O O . ASP A 1 91 ? -4.895 -16.388 -0.107 1.00 85.56 91 ASP A O 1
ATOM 732 N N . GLY A 1 92 ? -6.805 -15.304 -0.588 1.00 87.62 92 GLY A N 1
ATOM 733 C CA . GLY A 1 92 ? -6.910 -14.595 0.689 1.00 87.62 92 GLY A CA 1
ATOM 734 C C . GLY A 1 92 ? -6.016 -13.358 0.798 1.00 87.62 92 GLY A C 1
ATOM 735 O O . GLY A 1 92 ? -5.924 -12.781 1.872 1.00 87.62 92 GLY A O 1
ATOM 736 N N . LYS A 1 93 ? -5.368 -12.929 -0.290 1.00 92.44 93 LYS A N 1
ATOM 737 C CA . LYS A 1 93 ? -4.537 -11.714 -0.330 1.00 92.44 93 LYS A CA 1
ATOM 738 C C . LYS A 1 93 ? -5.315 -10.522 -0.860 1.00 92.44 93 LYS A C 1
ATOM 740 O O . LYS A 1 93 ? -6.314 -10.686 -1.555 1.00 92.44 93 LYS A O 1
ATOM 745 N N . ILE A 1 94 ? -4.811 -9.313 -0.625 1.00 92.62 94 ILE A N 1
ATOM 746 C CA . ILE A 1 94 ? -5.320 -8.108 -1.295 1.00 92.62 94 ILE A CA 1
ATOM 747 C C . ILE A 1 94 ? -4.307 -7.654 -2.339 1.00 92.62 94 ILE A C 1
ATOM 749 O O . ILE A 1 94 ? -3.123 -7.488 -2.052 1.00 92.62 94 ILE A O 1
ATOM 753 N N . TYR A 1 95 ? -4.782 -7.410 -3.554 1.00 92.31 95 TYR A N 1
ATOM 754 C CA . TYR A 1 95 ? -3.982 -6.882 -4.650 1.00 92.31 95 TYR A CA 1
ATOM 755 C C . TYR A 1 95 ? -4.294 -5.403 -4.841 1.00 92.31 95 TYR A C 1
ATOM 757 O O . TYR A 1 95 ? -5.438 -5.050 -5.129 1.00 92.31 95 TYR A O 1
ATOM 765 N N . SER A 1 96 ? -3.285 -4.540 -4.728 1.00 91.56 96 SER A N 1
ATOM 766 C CA . SER A 1 96 ? -3.404 -3.127 -5.095 1.00 91.56 96 SER A CA 1
ATOM 767 C C . SER A 1 96 ? -2.849 -2.913 -6.500 1.00 91.56 96 SER A C 1
ATOM 769 O O . SER A 1 96 ? -1.683 -3.195 -6.799 1.00 91.56 96 SER A O 1
ATOM 771 N N . LEU A 1 97 ? -3.718 -2.431 -7.383 1.00 89.62 97 LEU A N 1
ATOM 772 C CA . LEU A 1 97 ? -3.364 -2.004 -8.723 1.00 89.62 97 LEU A CA 1
ATOM 773 C C . LEU A 1 97 ? -2.621 -0.671 -8.674 1.00 89.62 97 LEU A C 1
ATOM 775 O O . LEU A 1 97 ? -2.756 0.113 -7.739 1.00 89.62 97 LEU A O 1
ATOM 779 N N . THR A 1 98 ? -1.893 -0.389 -9.748 1.00 88.44 98 THR A N 1
ATOM 780 C CA . THR A 1 98 ? -1.226 0.898 -9.954 1.00 88.44 98 THR A CA 1
ATOM 781 C C . THR A 1 98 ? -1.890 1.676 -11.087 1.00 88.44 98 THR A C 1
ATOM 783 O O . THR A 1 98 ? -2.364 1.082 -12.069 1.00 88.44 98 THR A O 1
ATOM 786 N N . PRO A 1 99 ? -1.963 3.013 -10.984 1.00 85.12 99 PRO A N 1
ATOM 787 C CA . PRO A 1 99 ? -2.641 3.825 -11.979 1.00 85.12 99 PRO A CA 1
ATOM 788 C C . PRO A 1 99 ? -1.832 3.927 -13.276 1.00 85.12 99 PRO A C 1
ATOM 790 O O . PRO A 1 99 ? -0.653 3.593 -13.360 1.00 85.12 99 PRO A O 1
ATOM 793 N N . GLY A 1 100 ? -2.478 4.398 -14.344 1.00 80.88 100 GLY A N 1
ATOM 794 C CA . GLY A 1 100 ? -1.804 4.618 -15.629 1.00 80.88 100 GLY A CA 1
ATOM 795 C C . GLY A 1 100 ? -1.514 3.344 -16.427 1.00 80.88 100 GLY A C 1
ATOM 796 O O . GLY A 1 100 ? -0.774 3.403 -17.412 1.00 80.88 100 GLY A O 1
ATOM 797 N N . GLY A 1 101 ? -2.120 2.225 -16.024 1.00 79.00 101 GLY A N 1
ATOM 798 C CA . GLY A 1 101 ? -2.097 0.948 -16.722 1.00 79.00 101 GLY A CA 1
ATOM 799 C C . GLY A 1 101 ? -0.707 0.352 -16.827 1.00 79.00 101 GLY A C 1
ATOM 800 O O . GLY A 1 101 ? -0.217 0.103 -17.929 1.00 79.00 101 GLY A O 1
ATOM 801 N N . THR A 1 102 ? -0.051 0.172 -15.682 1.00 86.88 102 THR A N 1
ATOM 802 C CA . THR A 1 102 ? 1.250 -0.494 -15.605 1.00 86.88 102 THR A CA 1
ATOM 803 C C . THR A 1 102 ? 1.088 -2.022 -15.589 1.00 86.88 102 THR A C 1
ATOM 805 O O . THR A 1 102 ? -0.024 -2.562 -15.637 1.00 86.88 102 THR A O 1
ATOM 808 N N . ARG A 1 103 ? 2.223 -2.724 -15.555 1.00 87.50 103 ARG A N 1
ATOM 809 C CA . ARG A 1 103 ? 2.298 -4.182 -15.401 1.00 87.50 103 ARG A CA 1
ATOM 810 C C . ARG A 1 103 ? 2.755 -4.595 -14.003 1.00 87.50 103 ARG A C 1
ATOM 812 O O . ARG A 1 103 ? 3.337 -5.660 -13.852 1.00 87.50 103 ARG A O 1
ATOM 819 N N . SER A 1 104 ? 2.573 -3.729 -13.015 1.00 88.38 104 SER A N 1
ATOM 820 C CA . SER A 1 104 ? 2.990 -3.948 -11.635 1.00 88.38 104 SER A CA 1
ATOM 821 C C . SER A 1 104 ? 1.791 -3.898 -10.701 1.00 88.38 104 SER A C 1
ATOM 823 O O . SER A 1 104 ? 0.981 -2.971 -10.794 1.00 88.38 104 SER A O 1
ATOM 825 N N . LEU A 1 105 ? 1.736 -4.849 -9.774 1.00 90.25 105 LEU A N 1
ATOM 826 C CA . LEU A 1 105 ? 0.798 -4.860 -8.655 1.00 90.25 105 LEU A CA 1
ATOM 827 C C . LEU A 1 105 ? 1.560 -4.882 -7.331 1.00 90.25 105 LEU A C 1
ATOM 829 O O . LEU A 1 105 ? 2.667 -5.419 -7.255 1.00 90.25 105 LEU A O 1
ATOM 833 N N . HIS A 1 106 ? 0.940 -4.327 -6.298 1.00 93.38 106 HIS A N 1
ATOM 834 C CA . HIS A 1 106 ? 1.350 -4.512 -4.910 1.00 93.38 106 HIS A CA 1
ATOM 835 C C . HIS A 1 106 ? 0.464 -5.586 -4.277 1.00 93.38 106 HIS A C 1
ATOM 837 O O . HIS A 1 106 ? -0.687 -5.761 -4.687 1.00 93.38 106 HIS A O 1
ATOM 843 N N . THR A 1 107 ? 0.982 -6.283 -3.274 1.00 93.88 107 THR A N 1
ATOM 844 C CA . THR A 1 107 ? 0.229 -7.289 -2.521 1.00 93.88 107 THR A CA 1
ATOM 845 C C . THR A 1 107 ? 0.242 -6.983 -1.036 1.00 93.88 107 THR A C 1
ATOM 847 O O . THR A 1 107 ? 1.233 -6.490 -0.506 1.00 93.88 107 THR A O 1
ATOM 850 N N . ILE A 1 108 ? -0.868 -7.284 -0.375 1.00 96.19 108 ILE A N 1
ATOM 851 C CA . ILE A 1 108 ? -0.969 -7.421 1.076 1.00 96.19 108 ILE A CA 1
ATOM 852 C C . ILE A 1 108 ? -1.070 -8.923 1.328 1.00 96.19 108 ILE A C 1
ATOM 854 O O . ILE A 1 108 ? -2.044 -9.550 0.904 1.00 96.19 108 ILE A O 1
ATOM 858 N N . GLU A 1 109 ? -0.027 -9.507 1.913 1.00 95.06 109 GLU A N 1
ATOM 859 C CA . GLU A 1 109 ? 0.123 -10.966 1.996 1.00 95.06 109 GLU A CA 1
ATOM 860 C C . GLU A 1 109 ? -0.730 -11.591 3.102 1.00 95.06 109 GLU A C 1
ATOM 862 O O . GLU A 1 109 ? -1.217 -12.704 2.925 1.00 95.06 109 GLU A O 1
ATOM 867 N N . TYR A 1 110 ? -0.929 -10.874 4.211 1.00 96.06 110 TYR A N 1
ATOM 868 C CA . TYR A 1 110 ? -1.661 -11.360 5.381 1.00 96.06 110 TYR A CA 1
ATOM 869 C C . TYR A 1 110 ? -2.699 -10.328 5.843 1.00 96.06 110 TYR A C 1
ATOM 871 O O . TYR A 1 110 ? -2.548 -9.733 6.902 1.00 96.06 110 TYR A O 1
ATOM 879 N N . PRO A 1 111 ? -3.762 -10.063 5.065 1.00 94.56 111 PRO A N 1
ATOM 880 C CA . PRO A 1 111 ? -4.705 -8.976 5.353 1.00 94.56 111 PRO A CA 1
ATOM 881 C C . PRO A 1 111 ? -5.542 -9.151 6.637 1.00 94.56 111 PRO A C 1
ATOM 883 O O . PRO A 1 111 ? -6.349 -8.288 6.964 1.00 94.56 111 PRO A O 1
ATOM 886 N N . GLU A 1 112 ? -5.394 -10.267 7.344 1.00 94.56 112 GLU A N 1
ATOM 887 C CA . GLU A 1 112 ? -6.031 -10.530 8.642 1.00 94.56 112 GLU A CA 1
ATOM 888 C C . GLU A 1 112 ? -5.098 -10.197 9.820 1.00 94.56 112 GLU A C 1
ATOM 890 O O . GLU A 1 112 ? -5.491 -10.300 10.976 1.00 94.56 112 GLU A O 1
ATOM 895 N N . GLU A 1 113 ? -3.853 -9.801 9.547 1.00 94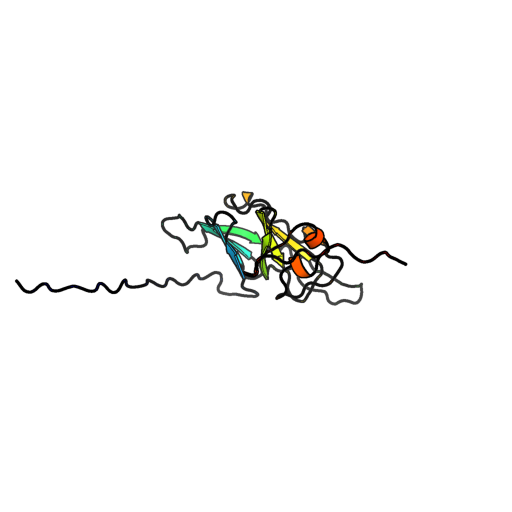.38 113 GLU A N 1
ATOM 896 C CA . GLU A 1 113 ? -2.867 -9.467 10.571 1.00 94.38 113 GLU A CA 1
ATOM 897 C C . GLU A 1 113 ? -2.831 -7.958 10.852 1.00 94.38 113 GLU A C 1
ATOM 899 O O . GLU A 1 113 ? -3.000 -7.115 9.964 1.00 94.38 113 GLU A O 1
ATOM 904 N N . GLU A 1 114 ? -2.558 -7.604 12.104 1.00 91.69 114 GLU A N 1
ATOM 905 C CA . GLU A 1 114 ? -2.537 -6.215 12.557 1.00 91.69 114 GLU A CA 1
ATOM 906 C C . GLU A 1 114 ? -1.264 -5.470 12.113 1.00 91.69 114 GLU A C 1
ATOM 908 O O . GLU A 1 114 ? -0.126 -5.949 12.216 1.00 91.69 114 GLU A O 1
ATOM 913 N N . GLY A 1 115 ? -1.447 -4.241 11.646 1.00 89.44 115 GLY A N 1
ATOM 914 C CA . GLY A 1 115 ? -0.391 -3.289 11.358 1.00 89.44 115 GLY A CA 1
ATOM 915 C C . GLY A 1 115 ? 0.568 -3.760 10.265 1.00 89.44 115 GLY A C 1
ATOM 916 O O . GLY A 1 115 ? 0.187 -4.208 9.184 1.00 89.44 115 GLY A O 1
ATOM 917 N N . THR A 1 116 ? 1.868 -3.643 10.535 1.00 89.94 116 THR A N 1
ATOM 918 C CA . THR A 1 116 ? 2.916 -4.049 9.586 1.00 89.94 116 THR A CA 1
ATOM 919 C C . THR A 1 116 ? 2.986 -5.560 9.372 1.00 89.94 116 THR A C 1
ATOM 921 O O . THR A 1 116 ? 3.605 -5.990 8.398 1.00 89.94 116 THR A O 1
ATOM 924 N N . ASN A 1 117 ? 2.352 -6.367 10.233 1.00 92.75 117 ASN A N 1
ATOM 925 C CA . ASN A 1 117 ? 2.314 -7.820 10.061 1.00 92.75 117 ASN A CA 1
ATOM 926 C C . ASN A 1 117 ? 1.483 -8.216 8.835 1.00 92.75 117 ASN A C 1
ATOM 928 O O . ASN A 1 117 ? 1.810 -9.217 8.194 1.00 92.75 117 ASN A O 1
ATOM 932 N N . ALA A 1 118 ? 0.530 -7.370 8.410 1.00 92.31 118 ALA A N 1
ATOM 933 C CA . ALA A 1 118 ? -0.207 -7.559 7.161 1.00 92.31 118 ALA A CA 1
ATOM 934 C C . ALA A 1 118 ? 0.696 -7.682 5.924 1.00 92.31 118 ALA A C 1
ATOM 936 O O . ALA A 1 118 ? 0.309 -8.275 4.916 1.00 92.31 118 ALA A O 1
ATOM 937 N N . THR A 1 119 ? 1.931 -7.175 6.029 1.00 95.62 119 THR A N 1
ATOM 938 C CA . THR A 1 119 ? 3.012 -7.333 5.056 1.00 95.62 119 THR A CA 1
ATOM 939 C C . THR A 1 119 ? 2.614 -6.835 3.668 1.00 95.62 119 THR A C 1
ATOM 941 O O . THR A 1 119 ? 2.188 -7.590 2.793 1.00 95.62 119 THR A O 1
ATOM 944 N N . VAL A 1 120 ? 2.797 -5.531 3.451 1.00 96.06 120 VAL A N 1
ATOM 945 C CA . VAL A 1 120 ? 2.596 -4.911 2.137 1.00 96.06 120 VAL A CA 1
ATOM 946 C C . VAL A 1 120 ? 3.880 -5.015 1.317 1.00 96.06 120 VAL A C 1
ATOM 948 O O . VAL A 1 120 ? 4.891 -4.389 1.639 1.00 96.06 120 VAL A O 1
ATOM 951 N N . ILE A 1 121 ? 3.837 -5.774 0.225 1.00 96.06 121 ILE A N 1
ATOM 952 C CA . ILE A 1 121 ? 4.950 -5.925 -0.713 1.00 96.06 121 ILE A CA 1
ATOM 953 C C . ILE A 1 121 ? 4.666 -5.083 -1.951 1.00 96.06 121 ILE A C 1
ATOM 955 O O . ILE A 1 121 ? 3.738 -5.344 -2.722 1.00 96.06 121 ILE A O 1
ATOM 959 N N . GLN A 1 122 ? 5.489 -4.058 -2.162 1.00 95.19 122 GLN A N 1
ATOM 960 C CA . GLN A 1 122 ? 5.345 -3.187 -3.317 1.00 95.19 122 GLN A CA 1
ATOM 961 C C . GLN A 1 122 ? 5.926 -3.825 -4.577 1.00 95.19 122 GLN A C 1
ATOM 963 O O . GLN A 1 122 ? 6.995 -4.429 -4.535 1.00 95.19 122 GLN A O 1
ATOM 968 N N . ASN A 1 123 ? 5.232 -3.662 -5.712 1.00 92.19 123 ASN A N 1
ATOM 969 C CA . ASN A 1 123 ? 5.696 -4.162 -7.006 1.00 92.19 123 ASN A CA 1
ATOM 970 C C . ASN A 1 123 ? 6.043 -5.675 -6.983 1.00 92.19 123 ASN A C 1
ATOM 972 O O . ASN A 1 123 ? 7.022 -6.130 -7.587 1.00 92.19 123 ASN A O 1
ATOM 976 N N . SER A 1 124 ? 5.238 -6.455 -6.258 1.00 91.50 124 SER A N 1
ATOM 977 C CA . SER A 1 124 ? 5.444 -7.887 -6.038 1.00 91.50 124 SER A CA 1
ATOM 978 C C . SER A 1 124 ? 5.164 -8.715 -7.291 1.00 91.50 124 SER A C 1
ATOM 980 O O . SER A 1 124 ? 5.876 -9.679 -7.569 1.00 91.50 124 SER A O 1
ATOM 982 N N . ILE A 1 125 ? 4.164 -8.321 -8.086 1.00 88.38 125 ILE A N 1
ATOM 983 C CA . ILE A 1 125 ? 3.726 -9.081 -9.260 1.00 88.38 125 ILE A CA 1
ATOM 984 C C . ILE A 1 125 ? 3.953 -8.283 -10.534 1.00 88.38 125 ILE A C 1
ATOM 986 O O . ILE A 1 125 ? 3.503 -7.144 -10.677 1.00 88.38 125 ILE A O 1
ATOM 990 N N . LYS A 1 126 ? 4.606 -8.938 -11.498 1.00 89.38 126 LYS A N 1
ATOM 991 C CA . LYS A 1 126 ? 4.806 -8.442 -12.858 1.00 89.38 126 LYS A CA 1
ATOM 992 C C . LYS A 1 126 ? 3.845 -9.142 -13.809 1.00 89.38 126 LYS A C 1
ATOM 994 O O . LYS A 1 126 ? 3.942 -10.345 -14.033 1.00 89.38 126 LYS A O 1
ATOM 999 N N . LEU A 1 127 ? 2.928 -8.383 -14.389 1.00 84.19 127 LEU A N 1
ATOM 1000 C CA . LEU A 1 127 ? 1.947 -8.895 -15.335 1.00 84.19 127 LEU A CA 1
ATOM 1001 C C . LEU A 1 127 ? 2.529 -8.979 -16.755 1.00 84.19 127 LEU A C 1
ATOM 1003 O O . LEU A 1 127 ? 3.331 -8.130 -17.154 1.00 84.19 127 LEU A O 1
ATOM 1007 N N . PRO A 1 128 ? 2.097 -9.954 -17.572 1.00 80.75 128 PRO A N 1
ATOM 1008 C CA . PRO A 1 128 ? 2.514 -10.035 -18.972 1.00 80.75 128 PRO A CA 1
ATOM 1009 C C . PRO A 1 128 ? 1.914 -8.898 -19.817 1.00 80.75 128 PRO A C 1
ATOM 1011 O O . PRO A 1 128 ? 2.538 -8.411 -20.762 1.00 80.75 128 PRO A O 1
ATOM 1014 N N . HIS A 1 129 ? 0.723 -8.423 -19.439 1.00 79.62 129 HIS A N 1
ATOM 1015 C CA . HIS A 1 129 ? -0.045 -7.404 -20.150 1.00 79.62 129 HIS A CA 1
ATOM 1016 C C . HIS A 1 129 ? -0.389 -6.225 -19.241 1.00 79.62 129 HIS A C 1
ATOM 1018 O O . HIS A 1 129 ? -0.297 -6.314 -18.019 1.00 79.62 129 HIS A O 1
ATOM 1024 N N . LYS A 1 130 ? -0.737 -5.089 -19.856 1.00 78.81 130 LYS A N 1
ATOM 1025 C CA . LYS A 1 130 ? -1.110 -3.875 -19.119 1.00 78.81 130 LYS A CA 1
ATOM 1026 C C . LYS A 1 130 ? -2.421 -4.109 -18.377 1.00 78.81 130 LYS A C 1
ATOM 1028 O O . LYS A 1 130 ? -3.362 -4.634 -18.968 1.00 78.81 130 LYS A O 1
ATOM 1033 N N . THR A 1 131 ? -2.497 -3.653 -17.136 1.00 68.19 131 THR A N 1
ATOM 1034 C CA . THR A 1 131 ? -3.750 -3.668 -16.372 1.00 68.19 131 THR A CA 1
ATOM 1035 C C . THR A 1 131 ? -4.579 -2.439 -16.721 1.00 68.19 131 THR A C 1
ATOM 1037 O O . THR A 1 131 ? -4.028 -1.364 -16.942 1.00 68.19 131 THR A O 1
ATOM 1040 N N . LEU A 1 132 ? -5.903 -2.562 -16.762 1.00 66.56 132 LEU A N 1
ATOM 1041 C CA . LEU A 1 132 ? -6.794 -1.402 -16.737 1.00 66.56 132 LEU A CA 1
ATOM 1042 C C . LEU A 1 132 ? -7.341 -1.265 -15.317 1.00 66.56 132 LEU A C 1
ATOM 1044 O O . LEU A 1 132 ? -7.736 -2.260 -14.723 1.00 66.56 132 LEU A O 1
ATOM 1048 N N . ILE A 1 133 ? -7.381 -0.035 -14.799 1.00 59.22 133 ILE A N 1
ATOM 1049 C CA . ILE A 1 133 ? -7.715 0.289 -13.395 1.00 59.22 133 ILE A CA 1
ATOM 1050 C C . ILE A 1 133 ? -9.097 -0.265 -12.983 1.00 59.22 133 ILE A C 1
ATOM 1052 O O . ILE A 1 133 ? -9.335 -0.530 -11.813 1.00 59.22 133 ILE A O 1
ATOM 1056 N N . HIS A 1 134 ? -9.992 -0.482 -13.953 1.00 54.16 134 HIS A N 1
ATOM 1057 C CA . HIS A 1 134 ? -11.371 -0.940 -13.746 1.00 54.16 134 HIS A CA 1
ATOM 1058 C C . HIS A 1 134 ? -11.603 -2.419 -14.083 1.00 54.16 134 HIS A C 1
ATOM 1060 O O . HIS A 1 134 ? -12.742 -2.877 -14.039 1.00 54.16 134 HIS A O 1
ATOM 1066 N N . CYS A 1 135 ? -10.573 -3.155 -14.507 1.00 53.81 135 CYS A N 1
ATOM 1067 C CA . CYS A 1 135 ? -10.749 -4.544 -14.910 1.00 53.81 135 CYS A CA 1
ATOM 1068 C C . CYS A 1 135 ? -10.390 -5.455 -13.731 1.00 53.81 135 CYS A C 1
ATOM 1070 O O . CYS A 1 135 ? -9.252 -5.378 -13.257 1.00 53.81 135 CYS A O 1
ATOM 1072 N N . PRO A 1 136 ? -11.312 -6.305 -13.240 1.00 50.69 136 PRO A N 1
ATOM 1073 C CA . PRO A 1 136 ? -10.964 -7.280 -12.218 1.00 50.69 136 PRO A CA 1
ATOM 1074 C C . PRO A 1 136 ? -9.812 -8.144 -12.740 1.00 50.69 136 PRO A C 1
ATOM 1076 O O . PRO A 1 136 ? -9.897 -8.733 -13.819 1.00 50.69 136 PRO A O 1
ATOM 1079 N N . ILE A 1 137 ? -8.724 -8.196 -11.971 1.00 52.56 137 ILE A N 1
ATOM 1080 C CA . ILE A 1 137 ? -7.429 -8.792 -12.350 1.00 52.56 137 ILE A CA 1
ATOM 1081 C C . ILE A 1 137 ? -7.534 -10.272 -12.762 1.00 52.56 137 ILE A C 1
ATOM 1083 O O . ILE A 1 137 ? -6.658 -10.803 -13.452 1.00 52.56 137 ILE A O 1
ATOM 1087 N N . PHE A 1 138 ? -8.630 -10.931 -12.381 1.00 52.97 138 PHE A N 1
ATOM 1088 C CA . PHE A 1 138 ? -8.926 -12.316 -12.737 1.00 52.97 138 PHE A CA 1
ATOM 1089 C C . PHE A 1 138 ? -9.387 -12.478 -14.186 1.00 52.97 138 PHE A C 1
ATOM 1091 O O . PHE A 1 138 ? -9.114 -13.506 -14.785 1.00 52.97 138 PHE A O 1
ATOM 1098 N N . HIS A 1 139 ? -10.004 -11.474 -14.815 1.00 39.53 139 HIS A N 1
ATOM 1099 C CA . HIS A 1 139 ? -10.441 -11.616 -16.210 1.00 39.53 139 HIS A CA 1
ATOM 1100 C C . HIS A 1 139 ? -9.292 -11.521 -17.225 1.00 39.53 139 HIS A C 1
ATOM 1102 O O . HIS A 1 139 ? -9.418 -12.018 -18.342 1.00 39.53 139 HIS A O 1
ATOM 1108 N N . THR A 1 140 ? -8.176 -10.879 -16.863 1.00 42.75 140 THR A N 1
ATOM 1109 C CA . THR A 1 140 ? -7.075 -10.566 -17.795 1.00 42.75 140 THR A CA 1
ATOM 1110 C C . THR A 1 140 ? -5.849 -11.460 -17.640 1.00 42.75 140 THR A C 1
ATOM 1112 O O . THR A 1 140 ? -4.855 -11.254 -18.336 1.00 42.75 140 THR A O 1
ATOM 1115 N N . SER A 1 141 ? -5.874 -12.418 -16.715 1.00 42.38 141 SER A N 1
ATOM 1116 C CA . SER A 1 141 ? -4.733 -13.274 -16.414 1.00 42.38 141 SER A CA 1
ATOM 1117 C C . SER A 1 141 ? -5.105 -14.749 -16.600 1.00 42.38 141 SER A C 1
ATOM 1119 O O . SER A 1 141 ? -6.173 -15.202 -16.199 1.00 42.38 141 SER A O 1
ATOM 1121 N N . GLU A 1 142 ? -4.203 -15.523 -17.209 1.00 44.66 142 GLU A N 1
ATOM 1122 C CA . GLU A 1 142 ? -4.325 -16.982 -17.421 1.00 44.66 142 GLU A CA 1
ATOM 1123 C C . GLU A 1 142 ? -4.476 -17.774 -16.100 1.00 44.66 142 GLU A C 1
ATOM 1125 O O . GLU A 1 142 ? -4.753 -18.969 -16.096 1.00 44.66 142 GLU A O 1
ATOM 1130 N N . TRP A 1 143 ? -4.364 -17.084 -14.965 1.00 42.59 143 TRP A N 1
ATOM 1131 C CA . TRP A 1 143 ? -4.593 -17.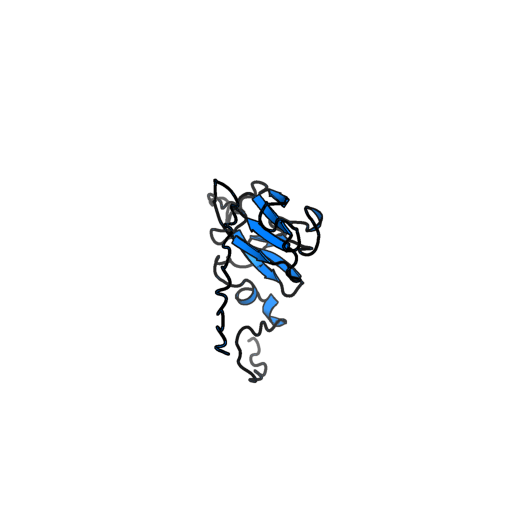550 -13.603 1.00 42.59 143 TRP A CA 1
ATOM 1132 C C . TRP A 1 143 ? -6.077 -17.870 -13.341 1.00 42.59 143 TRP A C 1
ATOM 1134 O O . TRP A 1 143 ? -6.393 -18.631 -12.431 1.00 42.59 143 TRP A O 1
ATOM 1144 N N . ALA A 1 144 ? -6.993 -17.379 -14.186 1.00 41.41 144 ALA A N 1
ATOM 1145 C CA . ALA A 1 144 ? -8.401 -17.778 -14.185 1.00 41.41 144 ALA A CA 1
ATOM 1146 C C . ALA A 1 144 ? -8.662 -19.193 -14.728 1.00 41.41 144 ALA A C 1
ATOM 1148 O O . ALA A 1 144 ? -9.788 -19.678 -14.629 1.00 41.41 144 ALA A O 1
ATOM 1149 N N . HIS A 1 145 ? -7.655 -19.902 -15.257 1.00 35.94 145 HIS A N 1
ATOM 1150 C CA . HIS A 1 145 ? -7.854 -21.261 -15.780 1.00 35.94 145 HIS A CA 1
ATOM 1151 C C . HIS A 1 145 ? -8.132 -22.323 -14.694 1.00 35.94 145 HIS A C 1
ATOM 1153 O O . HIS A 1 145 ? -8.352 -23.487 -15.019 1.00 35.94 145 HIS A O 1
ATOM 1159 N N . GLY A 1 146 ? -8.151 -21.939 -13.412 1.00 37.38 146 GLY A N 1
ATOM 1160 C CA . GLY A 1 146 ? -8.515 -22.825 -12.300 1.00 37.38 146 GLY A CA 1
ATOM 1161 C C . GLY A 1 146 ? -9.488 -22.233 -11.281 1.00 37.38 146 GLY A C 1
ATOM 1162 O O . GLY A 1 146 ? -9.846 -22.921 -10.330 1.00 37.38 146 GLY A O 1
ATOM 1163 N N . MET A 1 147 ? -9.922 -20.982 -11.446 1.00 35.72 147 MET A N 1
ATOM 1164 C CA . MET A 1 147 ? -10.764 -20.301 -10.464 1.00 35.72 147 MET A CA 1
ATOM 1165 C C . MET A 1 147 ? -11.928 -19.627 -11.172 1.00 35.72 147 MET A C 1
ATOM 1167 O O . MET A 1 147 ? -11.874 -18.471 -11.584 1.00 35.72 147 MET A O 1
ATOM 1171 N N . THR A 1 148 ? -13.001 -20.399 -11.310 1.00 32.50 148 THR A N 1
ATOM 1172 C CA . THR A 1 148 ? -14.341 -19.912 -11.615 1.00 32.50 148 THR A CA 1
ATOM 1173 C C . THR A 1 148 ? -14.760 -18.953 -10.499 1.00 32.50 148 THR A C 1
ATOM 1175 O O . THR A 1 148 ? -15.356 -19.359 -9.505 1.00 32.50 148 THR A O 1
ATOM 1178 N N . VAL A 1 149 ? -14.452 -17.664 -10.638 1.00 37.75 149 VAL A N 1
ATOM 1179 C CA . VAL A 1 149 ? -15.199 -16.619 -9.935 1.00 37.75 149 VAL A CA 1
ATOM 1180 C C . VAL A 1 149 ? -16.572 -16.567 -10.593 1.00 37.75 149 VAL A C 1
ATOM 1182 O O . VAL A 1 149 ? -16.811 -15.855 -11.563 1.00 37.75 149 VAL A O 1
ATOM 1185 N N . LEU A 1 150 ? -17.467 -17.408 -10.076 1.00 34.41 150 LEU A N 1
ATOM 1186 C CA . LEU A 1 150 ? -18.906 -17.295 -10.254 1.00 34.41 150 LEU A CA 1
ATOM 1187 C C . LEU A 1 150 ? -19.366 -16.034 -9.515 1.00 34.41 150 LEU A C 1
ATOM 1189 O O . LEU A 1 150 ? -19.914 -16.103 -8.420 1.00 34.41 150 LEU A O 1
ATOM 1193 N N . CYS A 1 151 ? -19.115 -14.873 -10.113 1.00 37.34 151 CYS A N 1
ATOM 1194 C CA . CYS A 1 151 ? -19.860 -13.657 -9.817 1.00 37.34 151 CYS A CA 1
ATOM 1195 C C . CYS A 1 151 ? -20.790 -13.376 -10.995 1.00 37.34 151 CYS A C 1
ATOM 1197 O O . CYS A 1 151 ? -20.635 -12.409 -11.723 1.00 37.34 151 CYS A O 1
ATOM 1199 N N . ASP A 1 152 ? -21.700 -14.315 -11.221 1.00 29.89 152 ASP A N 1
ATOM 1200 C CA . ASP A 1 152 ? -23.023 -14.050 -11.756 1.00 29.89 152 ASP A CA 1
ATOM 1201 C C . ASP A 1 152 ? -23.885 -15.251 -11.380 1.00 29.89 152 ASP A C 1
ATOM 1203 O O . ASP A 1 152 ? -23.470 -16.410 -11.462 1.00 29.89 152 ASP A O 1
ATOM 1207 N N . SER A 1 153 ? -25.085 -14.977 -10.893 1.00 36.28 153 SER A N 1
ATOM 1208 C CA . SER A 1 153 ? -26.062 -16.004 -10.555 1.00 36.28 153 SER A CA 1
ATOM 1209 C C . SER A 1 153 ? -26.601 -16.638 -11.841 1.00 36.28 153 SER A C 1
ATOM 1211 O O . SER A 1 153 ? -27.691 -16.327 -12.302 1.00 36.28 153 SER A O 1
ATOM 1213 N N . ALA A 1 154 ? -25.835 -17.550 -12.435 1.00 29.88 154 ALA A N 1
ATOM 1214 C CA . ALA A 1 154 ? -26.279 -18.385 -13.542 1.00 29.88 154 ALA A CA 1
ATOM 1215 C C . ALA A 1 154 ? -25.772 -19.813 -13.335 1.00 29.88 154 ALA A C 1
ATOM 1217 O O . ALA A 1 154 ? -24.639 -20.181 -13.640 1.00 29.88 154 ALA A O 1
ATOM 1218 N N . TRP A 1 155 ? -26.656 -20.617 -12.757 1.00 31.00 155 TRP A N 1
ATOM 1219 C CA . TRP A 1 155 ? -26.503 -22.049 -12.613 1.00 31.00 155 TRP A CA 1
ATOM 1220 C C . TRP A 1 155 ? -26.319 -22.723 -13.982 1.00 31.00 155 TRP A C 1
ATOM 1222 O O . TRP A 1 155 ? -27.057 -22.458 -14.930 1.00 31.00 155 TRP A O 1
ATOM 1232 N N . SER A 1 156 ? -25.388 -23.679 -14.028 1.00 33.69 156 SER A N 1
ATOM 1233 C CA . SER A 1 156 ? -25.369 -24.825 -14.950 1.00 33.69 156 SER A CA 1
ATOM 1234 C C . SER A 1 156 ? -25.300 -24.534 -16.454 1.00 33.69 156 SER A C 1
ATOM 1236 O O . SER A 1 156 ? -26.291 -24.690 -17.155 1.00 33.69 156 SER A O 1
ATOM 1238 N N . LEU A 1 157 ? -24.094 -24.311 -16.984 1.00 27.80 157 LEU A N 1
ATOM 1239 C CA . LEU A 1 157 ? -23.734 -24.797 -18.321 1.00 27.80 157 LEU A CA 1
ATOM 1240 C C . LEU A 1 157 ? -22.290 -25.312 -18.301 1.00 27.80 157 LEU A C 1
ATOM 1242 O O . LEU A 1 157 ? -21.328 -24.553 -18.231 1.00 27.80 157 LEU A O 1
ATOM 1246 N N . THR A 1 158 ? -22.146 -26.635 -18.334 1.00 31.45 158 THR A N 1
ATOM 1247 C CA . THR A 1 158 ? -20.877 -27.325 -18.566 1.00 31.45 158 THR A CA 1
ATOM 1248 C C . THR A 1 158 ? -20.353 -26.939 -19.946 1.00 31.45 158 THR A C 1
ATOM 1250 O O . THR A 1 158 ? -21.004 -27.230 -20.947 1.00 31.45 158 THR A O 1
ATOM 1253 N N . ILE A 1 159 ? -19.177 -26.320 -20.021 1.00 34.62 159 ILE A N 1
ATOM 1254 C CA . ILE A 1 159 ? -18.495 -26.102 -21.299 1.00 34.62 159 ILE A CA 1
ATOM 1255 C C . ILE A 1 159 ? -17.426 -27.190 -21.429 1.00 34.62 159 ILE A C 1
ATOM 1257 O O . ILE A 1 159 ? -16.429 -27.193 -20.711 1.00 34.62 159 ILE A O 1
ATOM 1261 N N . SER A 1 160 ? -17.675 -28.171 -22.297 1.00 27.12 160 SER A N 1
ATOM 1262 C CA . SER A 1 160 ? -16.697 -29.198 -22.670 1.00 27.12 160 SER A CA 1
ATOM 1263 C C . SER A 1 160 ? -15.480 -28.565 -23.365 1.00 27.12 160 SER A C 1
ATOM 1265 O O . SER A 1 160 ? -15.648 -27.593 -24.105 1.00 27.12 160 SER A O 1
ATOM 1267 N N . PRO A 1 161 ? -14.258 -29.106 -23.193 1.00 32.16 161 PRO A N 1
ATOM 1268 C CA . PRO A 1 161 ? -13.066 -28.503 -23.766 1.00 32.16 161 PRO A CA 1
ATOM 1269 C C . PRO A 1 161 ? -13.002 -28.803 -25.265 1.00 32.16 161 PRO A C 1
ATOM 1271 O O . PRO A 1 161 ? -12.903 -29.959 -25.679 1.00 32.16 161 PRO A O 1
ATOM 1274 N N . ALA A 1 162 ? -13.021 -27.762 -26.091 1.00 32.25 162 ALA A N 1
ATOM 1275 C CA . ALA A 1 162 ? -12.724 -27.880 -27.510 1.00 32.25 162 ALA A CA 1
ATOM 1276 C C . ALA A 1 162 ? -11.868 -26.700 -27.973 1.00 32.25 162 ALA A C 1
ATOM 1278 O O . ALA A 1 162 ? -12.388 -25.625 -28.241 1.00 32.25 162 ALA A O 1
ATOM 1279 N N . ALA A 1 163 ? -10.558 -26.924 -28.099 1.00 31.20 163 ALA A N 1
ATOM 1280 C CA . ALA A 1 163 ? -9.851 -26.762 -29.373 1.00 31.20 163 ALA A CA 1
ATOM 1281 C C . ALA A 1 163 ? -8.363 -27.121 -29.227 1.00 31.20 163 ALA A C 1
ATOM 1283 O O . ALA A 1 163 ? -7.638 -26.573 -28.402 1.00 31.20 163 ALA A O 1
ATOM 1284 N N . LYS A 1 164 ? -7.927 -28.060 -30.072 1.00 34.00 164 LYS A N 1
ATOM 1285 C CA . LYS A 1 164 ? -6.530 -28.411 -30.340 1.00 34.00 164 LYS A CA 1
ATOM 1286 C C . LYS A 1 164 ? -5.817 -27.249 -31.033 1.00 34.00 164 LYS A C 1
ATOM 1288 O O . LYS A 1 164 ? -6.351 -26.687 -31.987 1.00 34.00 164 LYS A O 1
ATOM 1293 N N . PHE A 1 165 ? -4.586 -26.989 -30.605 1.00 34.00 165 PHE A N 1
ATOM 1294 C CA . PHE A 1 165 ? -3.602 -26.198 -31.340 1.00 34.00 165 PHE A CA 1
ATOM 1295 C C . PHE A 1 165 ? -3.296 -26.849 -32.697 1.00 34.00 165 PHE A C 1
ATOM 1297 O O . PHE A 1 165 ? -3.192 -28.077 -32.791 1.00 34.00 165 PHE A O 1
ATOM 1304 N N . ARG A 1 166 ? -3.158 -26.018 -33.731 1.00 38.47 166 ARG A N 1
ATOM 1305 C CA . ARG A 1 166 ? -2.534 -26.377 -35.004 1.00 38.47 166 ARG A CA 1
ATOM 1306 C C . ARG A 1 166 ? -1.206 -25.650 -35.114 1.00 38.47 166 ARG A C 1
ATOM 1308 O O . ARG A 1 166 ? -1.172 -24.478 -34.681 1.00 38.47 166 ARG A O 1
#